Prot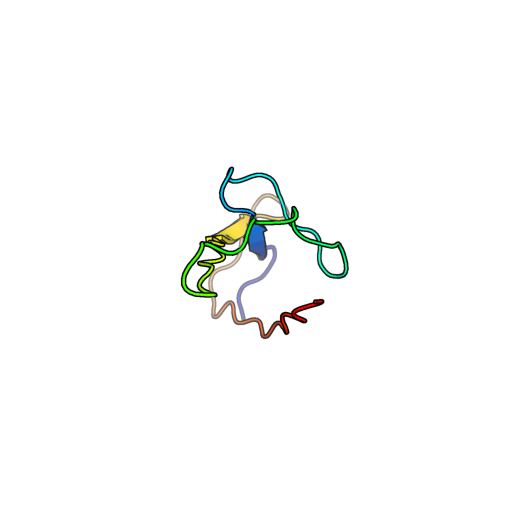ein AF-A0A377DWW0-F1 (afdb_monomer_lite)

Radius of gyration: 15.11 Å; chains: 1; bounding box: 34×20×41 Å

Organism: Escherichia coli (NCBI:txid562)

Structure (mmCIF, N/CA/C/O backbone):
data_AF-A0A377DWW0-F1
#
_entry.id   AF-A0A377DWW0-F1
#
loop_
_atom_site.group_PDB
_atom_site.id
_atom_site.type_symbol
_atom_site.label_atom_id
_atom_site.label_alt_id
_atom_site.label_comp_id
_atom_site.label_asym_id
_atom_site.label_entity_id
_atom_site.label_seq_id
_atom_site.pdbx_PDB_ins_code
_atom_site.Cartn_x
_atom_site.Cartn_y
_atom_site.Cartn_z
_atom_site.occupancy
_atom_site.B_iso_or_equiv
_atom_site.auth_seq_id
_atom_site.auth_comp_id
_atom_site.auth_asym_id
_atom_site.auth_atom_id
_atom_site.pdbx_PDB_model_num
ATOM 1 N N . MET A 1 1 ? -19.006 -0.273 11.985 1.00 87.44 1 MET A N 1
ATOM 2 C CA . MET A 1 1 ? -17.813 0.213 11.260 1.00 87.44 1 MET A CA 1
ATOM 3 C C . MET A 1 1 ? -16.840 0.767 12.279 1.00 87.44 1 MET A C 1
ATOM 5 O O . MET A 1 1 ? -17.304 1.358 13.250 1.00 87.44 1 MET A O 1
ATOM 9 N N . ALA A 1 2 ? -15.541 0.534 12.101 1.00 94.31 2 ALA A N 1
ATOM 10 C CA . ALA A 1 2 ? -14.534 1.184 12.929 1.00 94.31 2 ALA A CA 1
ATOM 11 C C . ALA A 1 2 ? -14.603 2.704 12.732 1.00 94.31 2 ALA A C 1
ATOM 13 O O . ALA A 1 2 ? -15.026 3.181 11.678 1.00 94.31 2 ALA A O 1
ATOM 14 N N . GLN A 1 3 ? -14.201 3.460 13.749 1.00 95.12 3 GLN A N 1
ATOM 15 C CA . GLN A 1 3 ? -14.143 4.921 13.683 1.00 95.12 3 GLN A CA 1
ATOM 16 C C . GLN A 1 3 ? -12.748 5.389 14.073 1.00 95.12 3 GLN A C 1
ATOM 18 O O . GLN A 1 3 ? -12.061 4.726 14.855 1.00 95.12 3 GLN A O 1
ATOM 23 N N . THR A 1 4 ? -12.347 6.546 13.543 1.00 95.56 4 THR A N 1
ATOM 24 C CA . THR A 1 4 ? -11.063 7.184 13.885 1.00 95.56 4 THR A CA 1
ATOM 25 C C . THR A 1 4 ? -9.842 6.356 13.447 1.00 95.56 4 THR A C 1
ATOM 27 O O . THR A 1 4 ? -8.738 6.511 13.963 1.00 95.56 4 THR A O 1
ATOM 30 N N . VAL A 1 5 ? -10.026 5.486 12.454 1.00 96.69 5 VAL A N 1
ATOM 31 C CA . VAL A 1 5 ? -8.973 4.694 11.814 1.00 96.69 5 VAL A CA 1
ATOM 32 C C . VAL A 1 5 ? -9.097 4.833 10.301 1.00 96.69 5 VAL A C 1
ATOM 34 O O . VAL A 1 5 ? -10.204 4.880 9.768 1.00 96.69 5 VAL A O 1
ATOM 37 N N . ALA A 1 6 ? -7.962 4.902 9.618 1.00 95.50 6 ALA A N 1
ATOM 38 C CA . ALA A 1 6 ? -7.863 4.827 8.167 1.00 95.50 6 ALA A CA 1
ATOM 39 C C . ALA A 1 6 ? -7.031 3.606 7.761 1.00 95.50 6 ALA A C 1
ATOM 41 O O . ALA A 1 6 ? -6.252 3.089 8.561 1.00 95.50 6 ALA A O 1
ATOM 42 N N . ILE A 1 7 ? -7.172 3.180 6.508 1.00 96.62 7 ILE A N 1
ATOM 43 C CA . ILE A 1 7 ? -6.188 2.322 5.846 1.00 96.62 7 ILE A CA 1
ATOM 44 C C . ILE A 1 7 ? -5.251 3.256 5.078 1.00 96.62 7 ILE A C 1
ATOM 46 O O . ILE A 1 7 ? -5.705 4.048 4.255 1.00 96.62 7 ILE A O 1
ATOM 50 N N . GLU A 1 8 ? -3.960 3.217 5.388 1.00 96.81 8 GLU A N 1
ATOM 51 C CA . GLU A 1 8 ? -2.933 3.941 4.645 1.00 96.81 8 GLU A CA 1
ATOM 52 C C . GLU A 1 8 ? -2.211 3.019 3.666 1.00 96.81 8 GLU A C 1
ATOM 54 O O . GLU A 1 8 ? -2.001 1.842 3.961 1.00 96.81 8 GLU A O 1
ATOM 59 N N . LEU A 1 9 ? -1.811 3.584 2.528 1.00 97.69 9 LEU A N 1
ATOM 60 C CA . LEU A 1 9 ? -0.921 2.954 1.562 1.00 97.69 9 LEU A CA 1
ATOM 61 C C . LEU A 1 9 ? 0.491 3.520 1.723 1.00 97.69 9 LEU A C 1
ATOM 63 O O . LEU A 1 9 ? 0.675 4.702 2.042 1.00 97.69 9 LEU A O 1
ATOM 67 N N . ARG A 1 10 ? 1.496 2.672 1.523 1.00 97.88 10 ARG A N 1
ATOM 68 C CA . ARG A 1 10 ? 2.912 3.036 1.627 1.00 97.88 10 ARG A CA 1
ATOM 69 C C . ARG A 1 10 ? 3.695 2.430 0.469 1.00 97.88 10 ARG A C 1
ATOM 71 O O . ARG A 1 10 ? 3.376 1.325 0.028 1.00 97.88 10 ARG A O 1
ATOM 78 N N . ASN A 1 11 ? 4.714 3.155 0.023 1.00 97.38 11 ASN A N 1
ATOM 79 C CA . ASN A 1 11 ? 5.672 2.697 -0.980 1.00 97.38 11 ASN A CA 1
ATOM 80 C C . ASN A 1 11 ? 6.557 1.567 -0.421 1.00 97.38 11 ASN A C 1
ATOM 82 O O . ASN A 1 11 ? 6.518 1.258 0.776 1.00 97.38 11 ASN A O 1
ATOM 86 N N . SER A 1 12 ? 7.387 0.979 -1.281 1.00 96.25 12 SER A N 1
ATOM 87 C CA . SER A 1 12 ? 8.350 -0.078 -0.942 1.00 96.25 12 SER A CA 1
ATOM 88 C C . SER A 1 12 ? 9.323 0.321 0.181 1.00 96.25 12 SER A C 1
ATOM 90 O O . SER A 1 12 ? 9.628 -0.486 1.060 1.00 96.25 12 SER A O 1
ATOM 92 N N . ASP A 1 13 ? 9.726 1.591 0.232 1.00 96.56 13 ASP A N 1
ATOM 93 C CA . ASP A 1 13 ? 10.565 2.188 1.282 1.00 96.56 13 ASP A CA 1
ATOM 94 C C . ASP A 1 13 ? 9.800 2.516 2.584 1.00 96.56 13 ASP A C 1
ATOM 96 O O . ASP A 1 13 ? 10.354 3.072 3.535 1.00 96.56 13 ASP A O 1
ATOM 100 N N . ARG A 1 14 ? 8.510 2.168 2.645 1.00 96.06 14 ARG A N 1
ATOM 101 C CA . ARG A 1 14 ? 7.562 2.518 3.709 1.00 96.06 14 ARG A CA 1
ATOM 102 C C . ARG A 1 14 ? 7.297 4.020 3.846 1.00 96.06 14 ARG A C 1
ATOM 104 O O . ARG A 1 14 ? 6.664 4.418 4.827 1.00 96.06 14 ARG A O 1
ATOM 111 N N . SER A 1 15 ? 7.692 4.877 2.915 1.00 97.06 15 SER A N 1
ATOM 112 C CA . SER A 1 15 ? 7.173 6.247 2.865 1.00 97.06 15 SER A CA 1
ATOM 113 C C . SER A 1 15 ? 5.669 6.228 2.566 1.00 97.06 15 SER A C 1
ATOM 115 O O . SER A 1 15 ? 5.132 5.268 2.007 1.00 97.06 15 SER A O 1
ATOM 117 N N . ARG A 1 16 ? 4.943 7.256 3.012 1.00 96.44 16 ARG A N 1
ATOM 118 C CA . ARG A 1 16 ? 3.491 7.318 2.809 1.00 9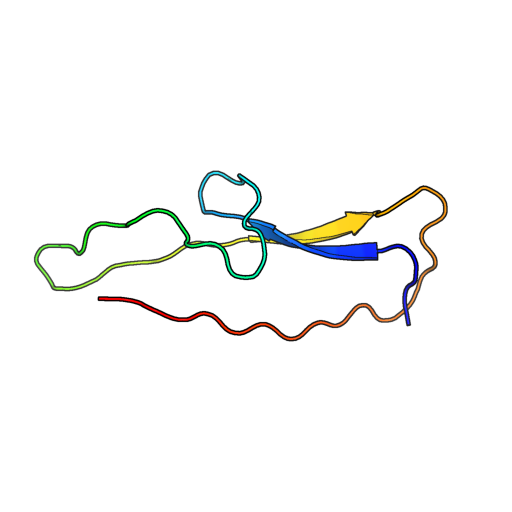6.44 16 ARG A CA 1
ATOM 119 C C . ARG A 1 16 ? 3.186 7.603 1.336 1.00 96.44 16 ARG A C 1
ATOM 121 O O . ARG A 1 16 ? 3.642 8.616 0.820 1.00 96.44 16 ARG A O 1
ATOM 128 N N . LEU A 1 17 ? 2.326 6.786 0.727 1.00 97.12 17 LEU A N 1
ATOM 129 C CA . LEU A 1 17 ? 1.735 7.060 -0.580 1.00 97.12 17 LEU A CA 1
ATOM 130 C C . LEU A 1 17 ? 0.367 7.717 -0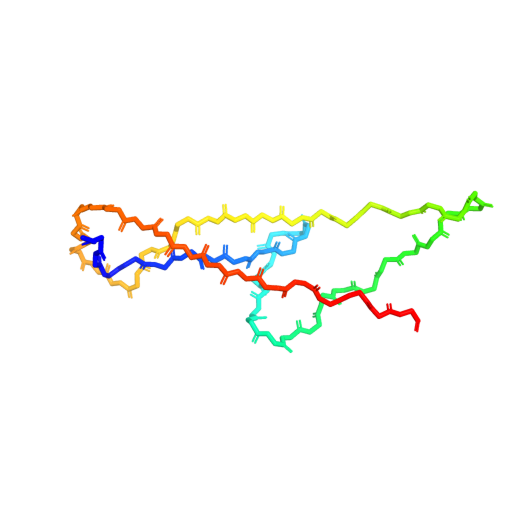.367 1.00 97.12 17 LEU A C 1
ATOM 132 O O . LEU A 1 17 ? -0.561 7.105 0.170 1.00 97.12 17 LEU A O 1
ATOM 136 N N . ALA A 1 18 ? 0.250 9.000 -0.706 1.00 95.44 18 ALA A N 1
ATOM 137 C CA . ALA A 1 18 ? -1.037 9.682 -0.663 1.00 95.44 18 ALA A CA 1
ATOM 138 C C . ALA A 1 18 ? -1.912 9.246 -1.849 1.00 95.44 18 ALA A C 1
ATOM 140 O O . ALA A 1 18 ? -1.412 8.935 -2.925 1.00 95.44 18 ALA A O 1
ATOM 141 N N . LEU A 1 19 ? -3.231 9.204 -1.647 1.00 93.81 19 LEU A N 1
ATOM 142 C CA . LEU A 1 19 ? -4.161 8.860 -2.723 1.00 93.81 19 LEU A CA 1
ATOM 143 C C . LEU A 1 19 ? -4.088 9.917 -3.829 1.00 93.81 19 LEU A C 1
ATOM 145 O O . LEU A 1 19 ? -4.183 11.106 -3.535 1.00 93.81 19 LEU A O 1
ATOM 149 N N . GLY A 1 20 ? -3.960 9.469 -5.077 1.00 93.19 20 GLY A N 1
ATOM 150 C CA . GLY A 1 20 ? -3.837 10.340 -6.248 1.00 93.19 20 GLY A CA 1
ATOM 151 C C . GLY A 1 20 ? -2.409 10.798 -6.559 1.00 93.19 20 GLY A C 1
ATOM 152 O O . GLY A 1 20 ? -2.193 11.337 -7.639 1.00 93.19 20 GLY A O 1
ATOM 153 N N . GLU A 1 21 ? -1.445 10.548 -5.671 1.00 95.50 21 GLU A N 1
ATOM 154 C CA . GLU A 1 21 ? -0.030 10.803 -5.948 1.00 95.50 21 GLU A CA 1
ATOM 155 C C . GLU A 1 21 ? 0.609 9.625 -6.685 1.00 95.50 21 GLU A C 1
ATOM 157 O O . GLU A 1 21 ? 0.236 8.464 -6.484 1.00 95.50 21 GLU A O 1
ATOM 162 N N . ALA A 1 22 ? 1.599 9.929 -7.522 1.00 95.25 22 ALA A N 1
ATOM 163 C CA . ALA A 1 22 ? 2.390 8.912 -8.197 1.00 95.25 22 ALA A CA 1
ATOM 164 C C . ALA A 1 22 ? 3.318 8.193 -7.203 1.00 95.25 22 ALA A C 1
ATOM 166 O O . ALA A 1 22 ? 3.915 8.814 -6.319 1.00 95.25 22 ALA A O 1
ATOM 167 N N . SER A 1 23 ? 3.465 6.878 -7.367 1.00 94.75 23 SER A N 1
ATOM 168 C CA . SER A 1 23 ? 4.558 6.140 -6.735 1.00 94.75 23 SER A CA 1
ATOM 169 C C . SER A 1 23 ? 5.891 6.483 -7.413 1.00 94.75 23 SER A C 1
ATOM 171 O O . SER A 1 23 ? 5.891 6.978 -8.543 1.00 94.75 23 SER A O 1
ATOM 173 N N . PRO A 1 24 ? 7.036 6.192 -6.771 1.00 93.31 24 PRO A N 1
ATOM 174 C CA . PRO A 1 24 ? 8.325 6.234 -7.449 1.00 93.31 24 PRO A CA 1
ATOM 175 C C . PRO A 1 24 ? 8.331 5.383 -8.726 1.00 93.31 24 PRO A C 1
ATOM 177 O O . PRO A 1 24 ? 7.627 4.372 -8.813 1.00 93.31 24 PRO A O 1
ATOM 180 N N . THR A 1 25 ? 9.138 5.799 -9.698 1.00 93.88 25 THR A N 1
ATOM 181 C CA . THR A 1 25 ? 9.418 5.013 -10.902 1.00 93.88 25 THR A CA 1
ATOM 182 C C . THR A 1 25 ? 10.268 3.801 -10.538 1.00 93.88 25 THR A C 1
ATOM 184 O O . THR A 1 25 ? 11.231 3.928 -9.784 1.00 93.88 25 THR A O 1
ATOM 187 N N . GLU A 1 26 ? 9.930 2.648 -11.105 1.00 93.12 26 GLU A N 1
ATOM 188 C CA . GLU A 1 26 ? 10.709 1.416 -10.998 1.00 93.12 26 GLU A CA 1
ATOM 189 C C . GLU A 1 26 ? 11.181 1.007 -12.395 1.00 93.12 26 GLU A C 1
ATOM 191 O O . GLU A 1 26 ? 10.455 1.163 -13.379 1.00 93.12 26 GLU A O 1
ATOM 196 N N . GLU A 1 27 ? 12.404 0.493 -12.478 1.00 93.38 27 GLU A N 1
ATOM 197 C CA . GLU A 1 27 ? 12.991 0.049 -13.740 1.00 93.38 27 GLU A CA 1
ATOM 198 C C . GLU A 1 27 ? 12.443 -1.324 -14.140 1.00 93.38 27 GLU A C 1
ATOM 200 O O . GLU A 1 27 ? 12.276 -2.226 -13.313 1.00 93.38 27 GLU A O 1
ATOM 205 N N . VAL A 1 28 ? 12.199 -1.488 -15.437 1.00 94.38 28 VAL A N 1
ATOM 206 C CA . VAL A 1 28 ? 11.813 -2.770 -16.024 1.00 94.38 28 VAL A CA 1
ATOM 207 C C . VAL A 1 28 ? 13.081 -3.550 -16.359 1.00 94.38 28 VAL A C 1
ATOM 209 O O . VAL A 1 28 ? 14.007 -3.019 -16.972 1.00 94.38 28 VAL A O 1
ATOM 212 N N . ASP A 1 29 ? 13.140 -4.817 -15.953 1.00 95.50 29 ASP A N 1
ATOM 213 C CA . ASP A 1 29 ? 14.300 -5.662 -16.220 1.00 95.50 29 ASP A CA 1
ATOM 214 C C . ASP A 1 29 ? 14.448 -6.010 -17.717 1.00 95.50 29 ASP A C 1
ATOM 216 O O . ASP A 1 29 ? 13.565 -5.772 -18.543 1.00 95.50 29 ASP A O 1
ATOM 220 N N . ALA A 1 30 ? 15.579 -6.620 -18.086 1.00 97.31 30 ALA A N 1
ATOM 221 C CA . ALA A 1 30 ? 15.866 -7.005 -19.474 1.00 97.31 30 ALA A CA 1
ATOM 222 C C . ALA A 1 30 ? 14.859 -8.011 -20.076 1.00 97.31 30 ALA A C 1
ATOM 224 O O . ALA A 1 30 ? 14.832 -8.195 -21.292 1.00 97.31 30 ALA A O 1
ATOM 225 N N . ASN A 1 31 ? 14.044 -8.661 -19.240 1.00 97.31 31 ASN A N 1
ATOM 226 C CA . ASN A 1 31 ? 12.994 -9.590 -19.650 1.00 97.31 31 ASN A CA 1
ATOM 227 C C . ASN A 1 31 ? 11.612 -8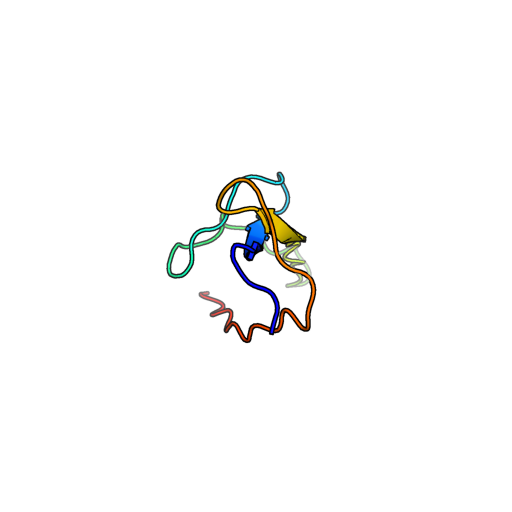.917 -19.722 1.00 97.31 31 ASN A C 1
ATOM 229 O O . ASN A 1 31 ? 10.629 -9.597 -20.016 1.00 97.31 31 ASN A O 1
ATOM 233 N N . GLY A 1 32 ? 11.517 -7.612 -19.455 1.00 94.69 32 GLY A N 1
ATOM 234 C CA . GLY A 1 32 ? 10.254 -6.882 -19.455 1.00 94.69 32 GLY A CA 1
ATOM 235 C C . GLY A 1 32 ? 9.469 -6.974 -18.143 1.00 94.69 32 GLY A C 1
ATOM 236 O O . GLY A 1 32 ? 8.287 -6.634 -18.136 1.00 94.69 32 GLY A O 1
ATOM 237 N N . ASN A 1 33 ? 10.075 -7.433 -17.042 1.00 95.69 33 ASN A N 1
ATOM 238 C CA . ASN A 1 33 ? 9.384 -7.595 -15.763 1.00 95.69 33 A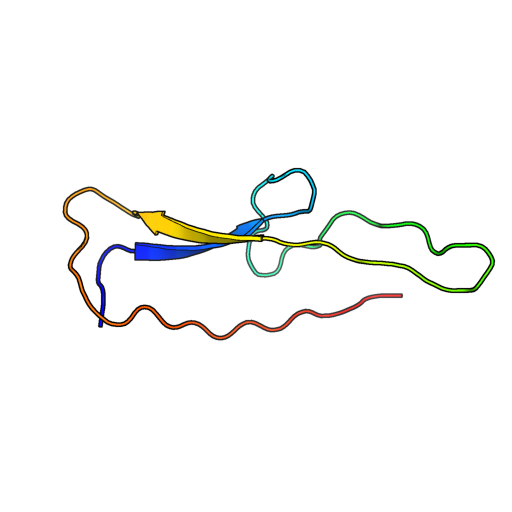SN A CA 1
ATOM 239 C C . ASN A 1 33 ? 9.713 -6.473 -14.779 1.00 95.69 33 ASN A C 1
ATOM 241 O O . ASN A 1 33 ? 10.839 -5.991 -14.693 1.00 95.69 33 ASN A O 1
ATOM 245 N N . VAL A 1 34 ? 8.724 -6.129 -13.960 1.00 94.94 34 VAL A N 1
ATOM 246 C CA . VAL A 1 34 ? 8.881 -5.256 -12.797 1.00 94.94 34 VAL A CA 1
ATOM 247 C C . VAL A 1 34 ? 7.929 -5.723 -11.697 1.00 94.94 34 VAL A C 1
ATOM 249 O O . VAL A 1 34 ? 6.822 -6.183 -11.976 1.00 94.94 34 VAL A O 1
ATOM 252 N N . THR A 1 35 ? 8.356 -5.642 -10.436 1.00 94.69 35 THR A N 1
ATOM 253 C CA . THR A 1 35 ? 7.497 -5.919 -9.274 1.00 94.69 35 THR A CA 1
ATOM 254 C C . THR A 1 35 ? 7.343 -4.653 -8.449 1.00 94.69 35 THR A C 1
ATOM 256 O O . THR A 1 35 ? 8.301 -4.188 -7.838 1.00 94.69 35 THR A O 1
ATOM 259 N N . LEU A 1 36 ? 6.121 -4.127 -8.388 1.00 94.88 36 LEU A N 1
ATOM 260 C CA . LEU A 1 36 ? 5.789 -2.963 -7.570 1.00 94.88 36 LEU A CA 1
ATOM 261 C C . LEU A 1 36 ? 5.320 -3.427 -6.186 1.00 94.88 36 LEU A C 1
ATOM 263 O O . LEU A 1 36 ? 4.290 -4.091 -6.061 1.00 94.88 36 LEU A O 1
ATOM 267 N N . ASN A 1 37 ? 6.082 -3.089 -5.146 1.00 95.38 37 ASN A N 1
ATOM 268 C CA . ASN A 1 37 ? 5.787 -3.489 -3.771 1.00 95.38 37 ASN A CA 1
ATOM 269 C C . ASN A 1 37 ? 5.150 -2.339 -2.985 1.00 95.38 37 ASN A C 1
ATOM 271 O O . ASN A 1 37 ? 5.719 -1.253 -2.889 1.00 95.38 37 ASN A O 1
ATOM 275 N N . PHE A 1 38 ? 4.009 -2.613 -2.352 1.00 96.69 38 PHE A N 1
ATOM 276 C CA . PHE A 1 38 ? 3.283 -1.658 -1.516 1.00 96.69 38 PHE A CA 1
ATOM 277 C C . PHE A 1 38 ? 2.901 -2.285 -0.178 1.00 96.69 38 PHE A C 1
ATOM 279 O O . PHE A 1 38 ? 2.786 -3.506 -0.052 1.00 96.69 38 PHE A O 1
ATOM 286 N N . PHE A 1 39 ? 2.633 -1.438 0.813 1.00 97.62 39 PHE A N 1
ATOM 287 C CA . PHE A 1 39 ? 2.087 -1.864 2.100 1.00 97.62 39 PHE A CA 1
ATOM 288 C C . PHE A 1 39 ? 0.747 -1.191 2.369 1.00 97.62 39 PHE A C 1
ATOM 290 O O . PHE A 1 39 ? 0.557 -0.018 2.050 1.00 97.62 39 PHE A O 1
ATOM 297 N N . ALA A 1 40 ? -0.156 -1.936 3.005 1.00 97.44 40 ALA A N 1
ATOM 298 C CA . ALA A 1 40 ? -1.391 -1.416 3.568 1.00 97.44 40 ALA A CA 1
ATOM 299 C C . ALA A 1 40 ? -1.359 -1.569 5.092 1.00 97.44 40 ALA A C 1
ATOM 301 O O . ALA A 1 40 ? -1.073 -2.649 5.615 1.00 97.44 40 ALA A O 1
ATOM 302 N N . ASN A 1 41 ? -1.663 -0.493 5.814 1.00 97.00 41 ASN A N 1
ATOM 303 C CA . ASN A 1 41 ? -1.642 -0.480 7.274 1.00 97.00 41 ASN A CA 1
ATOM 304 C C . ASN A 1 41 ? -2.880 0.225 7.826 1.00 97.00 41 ASN A C 1
ATOM 306 O O . ASN A 1 41 ? -3.357 1.199 7.251 1.00 97.00 41 ASN A O 1
ATOM 310 N N . TYR A 1 42 ? -3.371 -0.214 8.985 1.00 96.38 42 TYR A N 1
ATOM 311 C CA . TYR A 1 42 ? -4.282 0.622 9.761 1.00 96.38 42 TYR A CA 1
ATOM 312 C C . TYR A 1 42 ? -3.501 1.761 10.412 1.00 96.38 42 TYR A C 1
ATOM 314 O O . TYR A 1 42 ? -2.489 1.522 11.072 1.00 96.38 42 TYR A O 1
ATOM 322 N N . ARG A 1 43 ? -4.004 2.988 10.281 1.00 95.38 43 ARG A N 1
ATOM 323 C CA . ARG A 1 43 ? -3.475 4.165 10.970 1.00 95.38 43 ARG A CA 1
ATOM 324 C C . ARG A 1 43 ? -4.566 4.828 11.797 1.00 95.38 43 ARG A C 1
ATOM 326 O O . ARG A 1 43 ? -5.619 5.189 11.273 1.00 95.38 43 ARG A O 1
ATOM 333 N N . ALA A 1 44 ? -4.299 5.025 13.085 1.00 96.25 44 ALA A N 1
ATOM 334 C CA . ALA A 1 44 ? -5.153 5.844 13.936 1.00 96.25 44 ALA A CA 1
ATOM 335 C C . ALA A 1 44 ? -5.116 7.306 13.461 1.00 96.25 44 ALA A C 1
ATOM 337 O O . ALA A 1 44 ? -4.047 7.853 13.194 1.00 96.25 44 ALA A O 1
ATOM 338 N N . LEU A 1 45 ? -6.283 7.936 13.343 1.00 94.94 45 LEU A N 1
ATOM 339 C CA . LEU A 1 45 ? -6.391 9.353 12.976 1.00 94.94 45 LEU A CA 1
ATOM 340 C C . LEU A 1 45 ? -6.373 10.271 14.205 1.00 94.94 45 LEU A C 1
ATOM 342 O O . LEU A 1 45 ? -6.016 11.438 14.097 1.00 94.94 45 LEU A O 1
ATOM 346 N N . ALA A 1 46 ? -6.748 9.733 15.363 1.00 95.12 46 ALA A N 1
ATOM 347 C CA . ALA A 1 46 ? -6.693 10.372 16.669 1.00 95.12 46 ALA A CA 1
ATOM 348 C C . ALA A 1 46 ? -6.702 9.291 17.765 1.00 95.12 46 ALA A C 1
ATOM 350 O O . ALA A 1 46 ? -6.806 8.093 17.478 1.00 95.12 46 ALA A O 1
ATOM 351 N N . SER A 1 47 ? -6.607 9.709 19.027 1.00 94.38 47 SER A N 1
ATOM 352 C CA . SER A 1 47 ? -6.822 8.819 20.169 1.00 94.38 47 SER A CA 1
ATOM 353 C C . SER A 1 47 ? -8.267 8.294 20.212 1.00 94.38 47 SER A C 1
ATOM 355 O O . SER A 1 47 ? -9.182 8.872 19.626 1.00 94.38 47 SER A O 1
ATOM 357 N N . GLY A 1 48 ? -8.478 7.173 20.911 1.00 93.62 48 GLY A N 1
ATOM 358 C CA . GLY A 1 48 ? -9.819 6.607 21.099 1.00 93.62 48 GLY A CA 1
ATOM 359 C C . GLY A 1 48 ? -10.405 5.934 19.853 1.00 93.62 48 GLY A C 1
ATOM 360 O O . GLY A 1 48 ? -11.590 6.108 19.563 1.00 93.62 48 GLY A O 1
ATOM 361 N N . VAL A 1 49 ? -9.592 5.167 19.114 1.00 95.31 49 VAL A N 1
ATOM 362 C CA . VAL A 1 49 ? -10.063 4.326 17.998 1.00 95.31 49 VAL A CA 1
ATOM 363 C C . VAL A 1 49 ? -11.196 3.418 18.475 1.00 95.31 49 VAL A C 1
ATOM 365 O O . VAL A 1 49 ? -11.052 2.710 19.473 1.00 95.31 49 VAL A O 1
ATOM 368 N N . ARG A 1 50 ? -12.324 3.422 17.753 1.00 96.56 50 ARG A N 1
ATOM 369 C CA . ARG A 1 50 ? -13.464 2.554 18.077 1.00 96.56 50 ARG A CA 1
ATOM 370 C C . ARG A 1 50 ? -13.416 1.277 17.241 1.00 96.56 50 ARG A C 1
ATOM 372 O O . ARG A 1 50 ? -13.271 1.380 16.018 1.00 96.56 50 ARG A O 1
ATOM 379 N N . PRO A 1 51 ? -13.572 0.094 17.860 1.00 95.50 51 PRO A N 1
ATOM 380 C CA . PRO A 1 51 ? -13.517 -1.172 17.147 1.00 95.50 51 PRO A CA 1
ATOM 381 C C . PRO A 1 51 ? -14.692 -1.331 16.176 1.00 95.50 51 PRO A C 1
ATOM 383 O O . PRO A 1 51 ? -15.783 -0.795 16.374 1.00 95.50 51 PRO A O 1
ATOM 386 N N . GLY A 1 52 ? -14.464 -2.106 15.121 1.00 96.06 52 GLY A N 1
ATOM 387 C CA . GLY A 1 52 ? -15.459 -2.450 14.115 1.00 96.06 52 GLY A CA 1
ATOM 388 C C . GLY A 1 52 ? -14.800 -2.824 12.792 1.00 96.06 52 GLY A C 1
ATOM 389 O O . GLY A 1 52 ? -13.579 -2.837 12.676 1.00 96.06 52 GLY A O 1
ATOM 390 N N . VAL A 1 53 ? -15.613 -3.112 11.775 1.00 96.75 53 VAL A N 1
ATOM 391 C CA . VAL A 1 53 ? -15.108 -3.376 10.419 1.00 96.75 53 VAL A CA 1
ATOM 392 C C . VAL A 1 53 ? -14.490 -2.103 9.838 1.00 96.75 53 VAL A C 1
ATOM 394 O O . VAL A 1 53 ? -15.157 -1.067 9.797 1.00 96.75 53 VAL A O 1
ATOM 397 N N . ALA A 1 54 ? -13.241 -2.196 9.388 1.00 95.69 54 ALA A N 1
ATOM 398 C CA . ALA A 1 54 ? -12.533 -1.170 8.634 1.00 95.69 54 ALA A CA 1
ATOM 399 C C . ALA A 1 54 ? -12.216 -1.736 7.244 1.00 95.69 54 ALA A C 1
ATOM 401 O O . ALA A 1 54 ? -11.303 -2.539 7.086 1.00 95.69 54 ALA A O 1
ATOM 402 N N . LYS A 1 55 ? -13.019 -1.357 6.250 1.00 95.12 55 LYS A N 1
ATOM 403 C CA . LYS A 1 55 ? -12.875 -1.784 4.855 1.00 95.12 55 LYS A CA 1
ATOM 404 C C . LYS A 1 55 ? -12.652 -0.545 3.992 1.00 95.12 55 LYS A C 1
ATOM 406 O O . LYS A 1 55 ? -13.293 0.475 4.230 1.00 95.12 55 LYS A O 1
ATOM 411 N N . ALA A 1 56 ? -11.776 -0.651 3.001 1.00 93.81 56 ALA A N 1
ATOM 412 C CA . ALA A 1 56 ? -11.592 0.357 1.969 1.00 93.81 56 ALA A CA 1
ATOM 413 C C . ALA A 1 56 ? -11.366 -0.325 0.620 1.00 93.81 56 ALA A C 1
ATOM 415 O O . ALA A 1 56 ? -10.859 -1.446 0.574 1.00 93.81 56 ALA A O 1
ATOM 416 N N . ASP A 1 57 ? -11.717 0.386 -0.445 1.00 95.31 57 ASP A N 1
ATOM 417 C CA . ASP A 1 57 ? -11.446 0.013 -1.826 1.00 95.31 57 ASP A CA 1
ATOM 418 C C . ASP A 1 57 ? -10.554 1.112 -2.437 1.00 95.31 57 ASP A C 1
ATOM 420 O O . ASP A 1 57 ? -10.767 2.300 -2.182 1.00 95.31 57 ASP A O 1
ATOM 424 N N . ALA A 1 58 ? -9.531 0.727 -3.203 1.00 93.69 58 ALA A N 1
ATOM 425 C CA . ALA A 1 58 ? -8.602 1.643 -3.866 1.00 93.69 58 ALA A CA 1
ATOM 426 C C . ALA A 1 58 ? -8.238 1.116 -5.259 1.00 93.69 58 ALA A C 1
ATOM 428 O O . ALA A 1 58 ? -8.259 -0.092 -5.494 1.00 93.69 58 ALA A O 1
ATOM 429 N N . ILE A 1 59 ? -7.904 2.027 -6.174 1.00 93.75 59 ILE A N 1
ATOM 430 C CA . ILE A 1 59 ? -7.526 1.711 -7.555 1.00 93.75 59 ILE A CA 1
ATOM 431 C C . ILE A 1 59 ? -6.082 2.156 -7.766 1.00 93.75 59 ILE A C 1
ATOM 433 O O . ILE A 1 59 ? -5.737 3.295 -7.458 1.00 93.75 59 ILE A O 1
ATOM 437 N N . PHE A 1 60 ? -5.263 1.262 -8.316 1.00 92.88 60 PHE A N 1
ATOM 438 C CA . PHE A 1 60 ? -3.935 1.595 -8.819 1.00 92.88 60 PHE A CA 1
ATOM 439 C C . PHE A 1 60 ? -4.012 1.806 -10.329 1.00 92.88 60 PHE A C 1
ATOM 441 O O . PHE A 1 60 ? -4.596 0.992 -11.044 1.00 92.88 60 PHE A O 1
ATOM 448 N N . MET A 1 61 ? -3.415 2.895 -10.806 1.00 94.56 61 MET A N 1
ATOM 449 C CA . MET A 1 61 ? -3.208 3.145 -12.227 1.00 94.56 61 MET A CA 1
ATOM 450 C C . MET A 1 61 ? -1.736 2.900 -12.539 1.00 94.56 61 MET A C 1
ATOM 452 O O . MET A 1 61 ? -0.870 3.505 -11.912 1.00 94.56 61 MET A O 1
ATOM 456 N N . ILE A 1 62 ? -1.462 2.022 -13.499 1.00 91.50 62 ILE A N 1
ATOM 457 C CA . ILE A 1 62 ? -0.110 1.801 -14.010 1.00 91.50 62 ILE A CA 1
ATOM 458 C C . ILE A 1 62 ? 0.093 2.733 -15.201 1.00 91.50 62 ILE A C 1
ATOM 460 O O . ILE A 1 62 ? -0.701 2.705 -16.143 1.00 91.50 62 ILE A O 1
ATOM 464 N N . GLN A 1 63 ? 1.123 3.573 -15.135 1.00 85.31 63 GLN A N 1
ATOM 465 C CA . GLN A 1 63 ? 1.530 4.461 -16.223 1.00 85.31 63 GLN A CA 1
ATOM 466 C C . GLN A 1 63 ? 2.840 3.939 -16.819 1.00 85.31 63 GLN A C 1
ATOM 468 O O . GLN A 1 63 ? 3.745 3.579 -16.067 1.00 85.31 63 GLN A O 1
ATOM 473 N N . LEU A 1 64 ? 2.884 3.859 -18.151 1.00 77.81 64 LEU A N 1
ATOM 474 C CA . LEU A 1 64 ? 4.013 3.387 -18.957 1.00 77.81 64 LEU A CA 1
ATOM 475 C C . LEU A 1 64 ? 4.643 4.556 -19.714 1.00 77.81 64 LEU A C 1
ATOM 477 O O . LEU A 1 64 ? 3.868 5.452 -20.127 1.00 77.81 64 LEU A O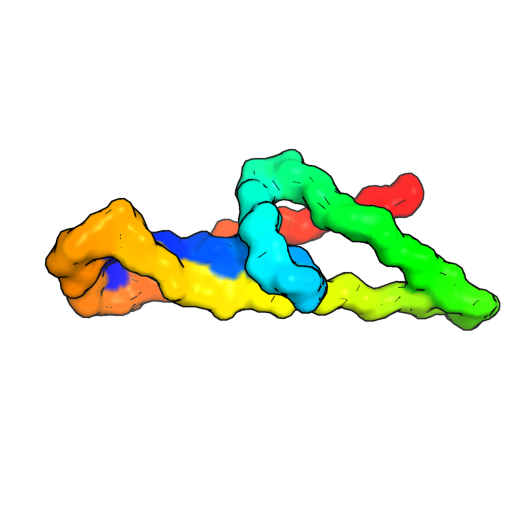 1
#

Secondary structure (DSSP, 8-state):
--BSEEEEEE-TTS-EE-TTSPPPP-PPPTTS------EEEEEESSSSPBPS------------

Foldseek 3Di:
DKPQKAKWKAFPVRHTDDAPDDDDDDDQDPVRDDDGDMDIDIDGNDPDIGDDDHDDDHDDDDDD

pLDDT: mean 94.86, std 3.0, range [77.81, 97.88]

InterPro domains:
  IPR000259 Fimbrial-type adhesion domain [PF00419] (3-62)
  IPR008966 Adhesion domain superfamily [SSF49401] (2-63)
  IPR036937 Fimbrial-type adhesion domain superfamily [G3DSA:2.60.40.1090] (1-63)

Sequence (64 aa):
MAQTVAIELRNSDRSRLALGEASPTEEVDANGNVTLNFFANYRALASGVRPGVAKADAIFMIQL